Protein AF-A0A4R4ZL48-F1 (afdb_monomer_lite)

Sequence (109 aa):
MSGEVERLLAADPVEMAAKSFVAIVTWSQLGDSFTRQQIMKWLTQEFGKPRWNDQLALKAYNAVIFELELIYEQARIAARRSDGSVTILPRGVRLRDAPDPVTALRELL

Organism: NCBI:txid190195

Foldseek 3Di:
DDVLLVVLVPDDLLVLLLVLLLVQPVPDDLPDDDDLVSSLVVSCVVRNDDDPPPVVSVVSSVVSSVSSVVLLVQLQVLCQDPVRDRPCVSSRDCLNVPPDNSVVSVVSD

Radius of gyration: 14.78 Å; chains: 1; bounding box: 37×25×41 Å

Secondary structure (DSSP, 8-state):
--HHHHHHHHS-HHHHHHHHHHHHHTTS-BTB---HHHHHHHHHHHH-PPPTT-HHHHHHHHHHHHHHHHHHHHHHHHT--TTS------TTHHHHS-S-HHHHHHHH-

Structure (mmCIF, N/CA/C/O backbone):
data_AF-A0A4R4ZL48-F1
#
_entry.id   AF-A0A4R4ZL48-F1
#
loop_
_atom_site.group_PDB
_atom_site.id
_atom_site.type_symbol
_atom_site.label_atom_id
_atom_site.label_alt_id
_atom_site.label_comp_id
_atom_site.label_asym_id
_atom_site.label_entity_id
_atom_site.label_seq_id
_atom_site.pdbx_PDB_ins_code
_atom_site.Cartn_x
_atom_site.Cartn_y
_atom_site.Cartn_z
_atom_site.occupancy
_atom_site.B_iso_or_equiv
_atom_site.auth_seq_id
_atom_site.auth_comp_id
_atom_site.auth_asym_id
_atom_site.auth_atom_id
_atom_site.pdbx_PDB_model_num
ATOM 1 N N . MET A 1 1 ? 9.414 3.320 -21.331 1.00 60.09 1 MET A N 1
ATOM 2 C CA . MET A 1 1 ? 9.135 3.073 -19.901 1.00 60.09 1 MET A CA 1
ATOM 3 C C . MET A 1 1 ? 9.335 1.580 -19.680 1.00 60.09 1 MET A C 1
ATOM 5 O O . MET A 1 1 ? 9.088 0.838 -20.624 1.00 60.09 1 MET A O 1
ATOM 9 N N . SER A 1 2 ? 9.900 1.119 -18.561 1.00 74.31 2 SER A N 1
ATOM 10 C CA . SER A 1 2 ? 10.016 -0.334 -18.353 1.00 74.31 2 SER A CA 1
ATOM 11 C C . SER A 1 2 ? 8.624 -0.925 -18.095 1.00 74.31 2 SER A C 1
ATOM 13 O O . SER A 1 2 ? 7.795 -0.280 -17.453 1.00 74.31 2 SER A O 1
ATOM 15 N N . GLY A 1 3 ? 8.364 -2.154 -18.553 1.00 81.62 3 GLY A N 1
ATOM 16 C CA . GLY A 1 3 ? 7.067 -2.816 -18.335 1.00 81.62 3 GLY A CA 1
ATOM 17 C C . GLY A 1 3 ? 6.718 -3.024 -16.852 1.00 81.62 3 GLY A C 1
ATOM 18 O O . GLY A 1 3 ? 5.564 -3.223 -16.498 1.00 81.62 3 GLY A O 1
ATOM 19 N N . GLU A 1 4 ? 7.699 -2.942 -15.954 1.00 84.75 4 GLU A N 1
ATOM 20 C CA . GLU A 1 4 ? 7.495 -2.938 -14.499 1.00 84.75 4 GLU A CA 1
ATOM 21 C C . GLU A 1 4 ? 6.795 -1.663 -14.014 1.00 84.75 4 GLU A C 1
ATOM 23 O O . GLU A 1 4 ? 5.867 -1.738 -13.214 1.00 84.75 4 GLU A O 1
ATOM 28 N N . VAL A 1 5 ? 7.201 -0.499 -14.530 1.00 85.94 5 VAL A N 1
ATOM 29 C CA . VAL A 1 5 ? 6.613 0.798 -14.166 1.00 85.94 5 VAL A CA 1
ATOM 30 C C . VAL A 1 5 ? 5.212 0.942 -14.749 1.00 85.94 5 VAL A C 1
ATOM 32 O O . VAL A 1 5 ? 4.326 1.457 -14.080 1.00 85.94 5 VAL A O 1
ATOM 35 N N . GLU A 1 6 ? 4.988 0.455 -15.968 1.00 87.88 6 GLU A N 1
ATOM 36 C CA . GLU A 1 6 ? 3.651 0.466 -16.573 1.00 87.88 6 GLU A CA 1
ATOM 37 C C . GLU A 1 6 ? 2.670 -0.399 -15.774 1.00 87.88 6 GLU A C 1
ATOM 39 O O . GLU A 1 6 ? 1.561 0.045 -15.489 1.00 87.88 6 GLU A O 1
ATOM 44 N N . ARG A 1 7 ? 3.094 -1.590 -15.324 1.00 91.56 7 ARG A N 1
ATOM 45 C CA . ARG A 1 7 ? 2.278 -2.432 -14.432 1.00 91.56 7 ARG A CA 1
ATOM 46 C C . ARG A 1 7 ? 2.006 -1.770 -13.083 1.00 91.56 7 ARG A C 1
ATOM 48 O O . ARG A 1 7 ? 0.886 -1.863 -12.599 1.00 91.56 7 ARG A O 1
ATOM 55 N N . LEU A 1 8 ? 3.008 -1.109 -12.498 1.00 92.62 8 LEU A N 1
ATOM 56 C CA . LEU A 1 8 ? 2.855 -0.364 -11.247 1.00 92.62 8 LEU A CA 1
ATOM 57 C C . LEU A 1 8 ? 1.797 0.740 -11.380 1.00 92.62 8 LEU A C 1
ATOM 59 O O . LEU A 1 8 ? 0.919 0.853 -10.535 1.00 92.62 8 LEU A O 1
ATOM 63 N N . LEU A 1 9 ? 1.877 1.545 -12.441 1.00 90.44 9 LEU A N 1
ATOM 64 C CA . LEU A 1 9 ? 0.967 2.675 -12.657 1.00 90.44 9 LEU A CA 1
ATOM 65 C C . LEU A 1 9 ? -0.441 2.247 -13.098 1.00 90.44 9 LEU A C 1
ATOM 67 O O . LEU A 1 9 ? -1.373 3.033 -12.979 1.00 90.44 9 LEU A O 1
ATOM 71 N N . ALA A 1 10 ? -0.596 1.030 -13.622 1.00 93.00 10 ALA A N 1
ATOM 72 C CA . ALA A 1 10 ? -1.889 0.469 -14.007 1.00 93.00 10 ALA A CA 1
ATOM 73 C C . ALA A 1 10 ? -2.608 -0.267 -12.860 1.00 93.00 10 ALA A C 1
ATOM 75 O O . ALA A 1 10 ? -3.768 -0.645 -13.021 1.00 93.00 10 ALA A O 1
ATOM 76 N N . ALA A 1 11 ? -1.931 -0.520 -11.738 1.00 94.12 11 ALA A N 1
ATOM 77 C CA . ALA A 1 11 ? -2.512 -1.229 -10.605 1.00 94.12 11 ALA A CA 1
ATOM 78 C C . ALA A 1 11 ? -3.527 -0.354 -9.847 1.00 94.12 11 ALA A C 1
ATOM 80 O O . ALA A 1 11 ? -3.345 0.856 -9.730 1.00 94.12 11 ALA A O 1
ATOM 81 N N . ASP A 1 12 ? -4.583 -0.971 -9.304 1.00 93.50 12 ASP A N 1
ATOM 82 C CA . ASP A 1 12 ? -5.576 -0.269 -8.480 1.00 93.50 12 ASP A CA 1
ATOM 83 C C . ASP A 1 12 ? -4.911 0.211 -7.170 1.00 93.50 12 ASP A C 1
ATOM 85 O O . ASP A 1 12 ? -4.433 -0.619 -6.385 1.00 93.50 12 ASP A O 1
ATOM 89 N N . PRO A 1 13 ? -4.873 1.530 -6.903 1.00 88.44 13 PRO A N 1
ATOM 90 C CA . PRO A 1 13 ? -4.208 2.080 -5.726 1.00 88.44 13 PRO A CA 1
ATOM 91 C C . PRO A 1 13 ? -4.863 1.655 -4.407 1.00 88.44 13 PRO A C 1
ATOM 93 O O . PRO A 1 13 ? -4.158 1.476 -3.413 1.00 88.44 13 PRO A O 1
ATOM 96 N N . VAL A 1 14 ? -6.177 1.415 -4.379 1.00 87.06 14 VAL A N 1
ATOM 97 C CA . VAL A 1 14 ? -6.883 0.945 -3.176 1.00 87.06 14 VAL A CA 1
ATOM 98 C C . VAL A 1 14 ? -6.584 -0.528 -2.919 1.00 87.06 14 VAL A C 1
ATOM 100 O O . VAL A 1 14 ? -6.343 -0.925 -1.778 1.00 87.06 14 VAL A O 1
ATOM 103 N N . GLU A 1 15 ? -6.531 -1.345 -3.972 1.00 91.06 15 GLU A N 1
ATOM 104 C CA . GLU A 1 15 ? -6.118 -2.746 -3.851 1.00 91.06 15 GLU A CA 1
ATOM 105 C C . GLU A 1 15 ? -4.659 -2.856 -3.380 1.00 91.06 15 GLU A C 1
ATOM 107 O O . GLU A 1 15 ? -4.352 -3.631 -2.468 1.00 91.06 15 GLU A O 1
ATOM 112 N N . MET A 1 16 ? -3.765 -2.038 -3.948 1.00 92.56 16 MET A N 1
ATOM 113 C CA . MET A 1 16 ? -2.372 -1.942 -3.507 1.00 92.56 16 MET A CA 1
ATOM 114 C C . MET A 1 16 ? -2.267 -1.497 -2.047 1.00 92.56 16 MET A C 1
ATOM 116 O O . MET A 1 16 ? -1.492 -2.084 -1.287 1.00 92.56 16 MET A O 1
ATOM 120 N N . ALA A 1 17 ? -3.052 -0.504 -1.627 1.00 87.69 17 ALA A N 1
ATOM 121 C CA . ALA A 1 17 ? -3.081 -0.042 -0.244 1.00 87.69 17 ALA A CA 1
ATOM 122 C C . ALA A 1 17 ? -3.537 -1.154 0.704 1.00 87.69 17 ALA A C 1
ATOM 124 O O . ALA A 1 17 ? -2.843 -1.465 1.665 1.00 87.69 17 ALA A O 1
ATOM 125 N N . ALA A 1 18 ? -4.643 -1.835 0.410 1.00 85.31 18 ALA A N 1
ATOM 126 C CA . ALA A 1 18 ? -5.132 -2.919 1.256 1.00 85.31 18 ALA A CA 1
ATOM 127 C C . ALA A 1 18 ? -4.112 -4.070 1.378 1.00 85.31 18 ALA A C 1
ATOM 129 O O . ALA A 1 18 ? -3.794 -4.510 2.486 1.00 85.31 18 ALA A O 1
ATOM 130 N N . LYS A 1 19 ? -3.539 -4.525 0.255 1.00 88.81 19 LYS A N 1
ATOM 131 C CA . LYS A 1 19 ? -2.545 -5.613 0.236 1.00 88.81 19 LYS A CA 1
ATOM 132 C C . LYS A 1 19 ? -1.262 -5.240 0.972 1.00 88.81 19 LYS A C 1
ATOM 134 O O . LYS A 1 19 ? -0.783 -6.011 1.805 1.00 88.81 19 LYS A O 1
ATOM 139 N N . SER A 1 20 ? -0.705 -4.067 0.676 1.00 87.44 20 SER A N 1
ATOM 140 C CA . SER A 1 20 ? 0.541 -3.621 1.303 1.00 87.44 20 SER A CA 1
ATOM 141 C C . SER A 1 20 ? 0.354 -3.328 2.789 1.00 87.44 20 SER A C 1
ATOM 143 O O . SER A 1 20 ? 1.228 -3.663 3.586 1.00 87.44 20 SER A O 1
ATOM 145 N N . PHE A 1 21 ? -0.811 -2.832 3.197 1.00 80.75 21 PHE A N 1
ATOM 146 C CA . PHE A 1 21 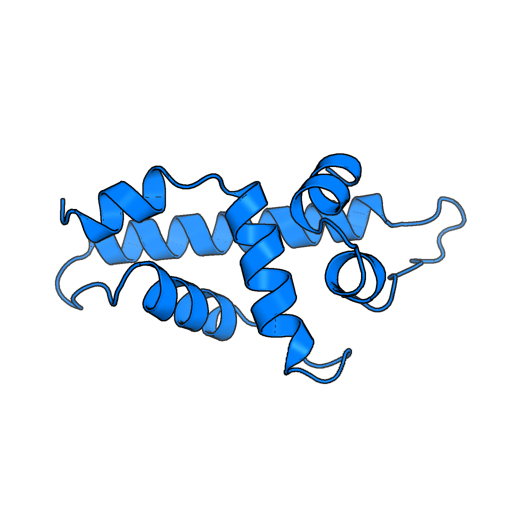? -1.162 -2.675 4.600 1.00 80.75 21 PHE A CA 1
ATOM 147 C C . PHE A 1 21 ? -1.165 -4.003 5.357 1.00 80.75 21 PHE A C 1
ATOM 149 O O . PHE A 1 21 ? -0.481 -4.128 6.372 1.00 80.75 21 PHE A O 1
ATOM 156 N N . VAL A 1 22 ? -1.879 -5.016 4.852 1.00 80.25 22 VAL A N 1
ATOM 157 C CA . VAL A 1 22 ? -1.903 -6.352 5.470 1.00 80.25 22 VAL A CA 1
ATOM 158 C C . VAL A 1 22 ? -0.488 -6.923 5.543 1.00 80.25 22 VAL A C 1
ATOM 160 O O . VAL A 1 22 ? -0.066 -7.385 6.604 1.00 80.25 22 VAL A O 1
ATOM 163 N N . ALA A 1 23 ? 0.281 -6.838 4.456 1.00 82.50 23 ALA A N 1
ATOM 164 C CA . ALA A 1 23 ? 1.644 -7.353 4.403 1.00 82.50 23 ALA A CA 1
ATOM 165 C C . ALA A 1 23 ? 2.591 -6.656 5.395 1.00 82.50 23 ALA A C 1
ATOM 167 O O . ALA A 1 23 ? 3.406 -7.323 6.024 1.00 82.50 23 ALA A O 1
ATOM 168 N N . ILE A 1 24 ? 2.499 -5.335 5.562 1.00 77.50 24 ILE A N 1
ATOM 169 C CA . ILE A 1 24 ? 3.396 -4.572 6.444 1.00 77.50 24 ILE A CA 1
ATOM 170 C C . ILE A 1 24 ? 2.980 -4.733 7.913 1.00 77.50 24 ILE A C 1
ATOM 172 O O . ILE A 1 24 ? 3.830 -4.988 8.766 1.00 77.50 24 ILE A O 1
ATOM 176 N N . VAL A 1 25 ? 1.679 -4.650 8.206 1.00 69.75 25 VAL A N 1
ATOM 177 C CA . VAL A 1 25 ? 1.149 -4.658 9.580 1.00 69.75 25 VAL A CA 1
ATOM 178 C C . VAL A 1 25 ? 1.131 -6.059 10.200 1.00 69.75 25 VAL A C 1
ATOM 180 O O . VAL A 1 25 ? 1.211 -6.181 11.419 1.00 69.75 25 VAL A O 1
ATOM 183 N N . THR A 1 26 ? 1.086 -7.129 9.397 1.00 65.81 26 THR A N 1
ATOM 184 C CA . THR A 1 26 ? 1.146 -8.512 9.916 1.00 65.81 26 THR A CA 1
ATOM 185 C C . THR A 1 26 ? 2.474 -8.817 10.621 1.00 65.81 26 THR A C 1
ATOM 187 O O . THR A 1 26 ? 2.495 -9.605 11.563 1.00 65.81 26 THR A O 1
ATOM 190 N N . TRP A 1 27 ? 3.573 -8.170 10.214 1.00 53.72 27 TRP A N 1
ATOM 191 C CA . TRP A 1 27 ? 4.915 -8.428 10.756 1.00 53.72 27 TRP A CA 1
ATOM 192 C C . TRP A 1 27 ? 5.435 -7.344 11.709 1.00 53.72 27 TRP A C 1
ATOM 194 O O . TRP A 1 27 ? 6.432 -7.571 12.394 1.00 53.72 27 TRP A O 1
ATOM 204 N N . SER A 1 28 ? 4.786 -6.179 11.779 1.00 52.00 28 SER A N 1
ATOM 205 C CA . SER A 1 28 ? 5.100 -5.136 12.760 1.00 52.00 28 SER A CA 1
ATOM 206 C C . SER A 1 28 ? 4.242 -5.307 14.010 1.00 52.00 28 SER A C 1
ATOM 208 O O . SER A 1 28 ? 3.033 -5.518 13.900 1.00 52.00 28 SER A O 1
ATOM 210 N N . GLN A 1 29 ? 4.820 -5.135 15.203 1.00 48.72 29 GLN A N 1
ATOM 211 C CA . GLN A 1 29 ? 3.988 -4.890 16.380 1.00 48.72 29 GLN A CA 1
ATOM 212 C C . GLN A 1 29 ? 3.102 -3.675 16.081 1.00 48.72 29 GLN A C 1
ATOM 214 O O . GLN A 1 29 ? 3.598 -2.636 15.646 1.00 48.72 29 GLN A O 1
ATOM 219 N N . LEU A 1 30 ? 1.788 -3.836 16.258 1.00 47.59 30 LEU A N 1
ATOM 220 C CA . LEU A 1 30 ? 0.787 -2.774 16.142 1.00 47.59 30 LEU A CA 1
ATOM 221 C C . LEU A 1 30 ? 1.181 -1.611 17.068 1.00 47.59 30 LEU A C 1
ATOM 223 O O . LEU A 1 30 ? 0.834 -1.609 18.245 1.00 47.59 30 LEU A O 1
ATOM 227 N N . GLY A 1 31 ? 1.948 -0.651 16.552 1.00 43.78 31 GLY A N 1
ATOM 228 C CA . GLY A 1 31 ? 2.574 0.399 17.356 1.00 43.78 31 GLY A CA 1
ATOM 229 C C . GLY A 1 31 ? 3.835 0.988 16.726 1.00 43.78 31 GLY A C 1
ATOM 230 O O . GLY A 1 31 ? 4.045 2.194 16.849 1.00 43.78 31 GLY A O 1
ATOM 231 N N . ASP A 1 32 ? 4.611 0.186 15.989 1.00 49.84 32 ASP A N 1
ATOM 232 C CA . ASP A 1 32 ? 5.775 0.687 15.256 1.00 49.84 32 ASP A CA 1
ATOM 233 C C . ASP A 1 32 ? 5.350 1.392 13.967 1.00 49.84 32 ASP A C 1
ATOM 235 O O . ASP A 1 32 ? 4.396 1.007 13.286 1.00 49.84 32 ASP A O 1
ATOM 239 N N . SER A 1 33 ? 6.026 2.500 13.677 1.00 54.56 33 SER A N 1
ATOM 240 C CA . SER A 1 33 ? 5.672 3.412 12.600 1.00 54.56 33 SER A CA 1
ATOM 241 C C . SER A 1 33 ? 5.640 2.697 11.251 1.00 54.56 33 SER A C 1
ATOM 243 O O . SER A 1 33 ? 6.600 2.065 10.821 1.00 54.56 33 SER A O 1
ATOM 245 N N . PHE A 1 34 ? 4.520 2.849 10.552 1.00 66.31 34 PHE A N 1
ATOM 246 C CA . PHE A 1 34 ? 4.433 2.568 9.130 1.00 66.31 34 PHE A CA 1
ATOM 247 C C . PHE A 1 34 ? 5.388 3.522 8.404 1.00 66.31 34 PHE A C 1
ATOM 249 O O . PHE A 1 34 ? 5.227 4.741 8.485 1.00 66.31 34 PHE A O 1
ATOM 256 N N . THR A 1 35 ? 6.431 2.990 7.768 1.00 71.75 35 THR A N 1
ATOM 257 C CA . THR A 1 35 ? 7.478 3.806 7.144 1.00 71.75 35 THR A CA 1
ATOM 258 C C . THR A 1 35 ? 7.423 3.726 5.627 1.00 71.75 35 THR A C 1
ATOM 260 O O . THR A 1 35 ? 7.240 2.660 5.038 1.00 71.75 35 THR A O 1
ATOM 263 N N . ARG A 1 36 ? 7.732 4.851 4.977 1.00 83.38 36 ARG A N 1
ATOM 264 C CA . ARG A 1 36 ? 7.986 4.948 3.533 1.00 83.38 36 ARG A CA 1
ATOM 265 C C . ARG A 1 36 ? 8.893 3.829 2.999 1.00 83.38 36 ARG A C 1
ATOM 267 O O . ARG A 1 36 ? 8.715 3.343 1.885 1.00 83.38 36 ARG A O 1
ATOM 274 N N . GLN A 1 37 ? 9.875 3.408 3.800 1.00 85.44 37 GLN A N 1
ATOM 275 C CA . GLN A 1 37 ? 10.807 2.333 3.452 1.00 85.44 37 GLN A CA 1
ATOM 276 C C . GLN A 1 37 ? 10.129 0.961 3.364 1.00 85.44 37 GLN A C 1
ATOM 278 O O . GLN A 1 37 ? 10.478 0.178 2.483 1.00 85.44 37 GLN A O 1
ATOM 283 N N . GLN A 1 38 ? 9.157 0.668 4.232 1.00 86.06 38 GLN A N 1
ATOM 284 C CA . GLN A 1 38 ? 8.386 -0.577 4.171 1.00 86.06 38 GLN A CA 1
ATOM 285 C C . GLN A 1 38 ? 7.501 -0.623 2.922 1.00 86.06 38 GLN A C 1
ATOM 287 O O . GLN A 1 38 ? 7.483 -1.649 2.246 1.00 86.06 38 GLN A O 1
ATOM 292 N N . ILE A 1 39 ? 6.856 0.494 2.560 1.00 87.69 39 ILE A N 1
ATOM 293 C CA . ILE A 1 39 ? 6.074 0.610 1.315 1.00 87.69 39 ILE A CA 1
ATOM 294 C C . ILE A 1 39 ? 6.980 0.409 0.103 1.00 87.69 39 ILE A C 1
ATOM 296 O O . ILE A 1 39 ? 6.684 -0.409 -0.761 1.00 87.69 39 ILE A O 1
ATOM 300 N N . MET A 1 40 ? 8.121 1.104 0.062 1.00 90.75 40 MET A N 1
ATOM 301 C CA . MET A 1 40 ? 9.102 0.940 -1.010 1.00 90.75 40 MET A CA 1
ATOM 302 C C . MET A 1 40 ? 9.555 -0.519 -1.119 1.00 90.75 40 MET A C 1
ATOM 304 O O . MET A 1 40 ? 9.567 -1.076 -2.211 1.00 90.75 40 MET A O 1
ATOM 308 N N . LYS A 1 41 ? 9.889 -1.164 0.005 1.00 90.94 41 LYS A N 1
ATOM 309 C CA . LYS A 1 41 ? 10.282 -2.576 0.019 1.00 90.94 41 LYS A CA 1
ATOM 310 C C . LYS A 1 41 ? 9.177 -3.463 -0.556 1.00 90.94 41 LYS A C 1
ATOM 312 O O . LYS A 1 41 ? 9.475 -4.283 -1.420 1.00 90.94 41 LYS A O 1
ATOM 317 N N . TRP A 1 42 ? 7.932 -3.273 -0.129 1.00 92.00 42 TRP A N 1
ATOM 318 C CA . TRP A 1 42 ? 6.795 -4.034 -0.643 1.00 92.00 42 TRP A CA 1
ATOM 319 C C . TRP A 1 42 ? 6.597 -3.823 -2.152 1.00 92.00 42 TRP A C 1
ATOM 321 O O . TRP A 1 42 ? 6.563 -4.794 -2.902 1.00 92.00 42 TRP A O 1
ATOM 331 N N . LEU A 1 43 ? 6.598 -2.571 -2.626 1.00 92.88 43 LEU A N 1
ATOM 332 C CA . LEU A 1 43 ? 6.480 -2.258 -4.055 1.00 92.88 43 LEU A CA 1
ATOM 333 C C . LEU A 1 43 ? 7.596 -2.910 -4.874 1.00 92.88 43 LEU A C 1
ATOM 335 O O . LEU A 1 4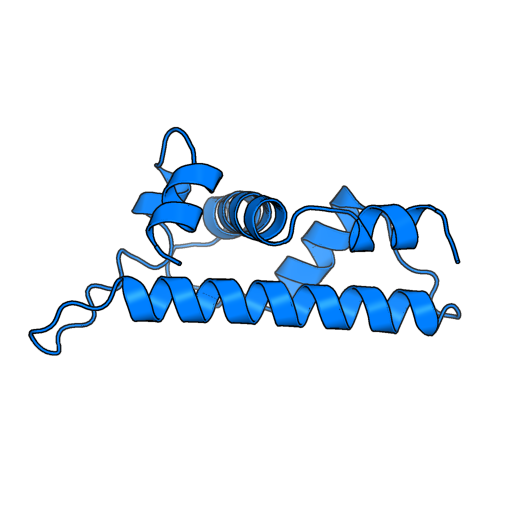3 ? 7.340 -3.438 -5.950 1.00 92.88 43 LEU A O 1
ATOM 339 N N . THR A 1 44 ? 8.829 -2.921 -4.358 1.00 92.44 44 THR A N 1
ATOM 340 C CA . THR A 1 44 ? 9.944 -3.567 -5.064 1.00 92.44 44 THR A CA 1
ATOM 341 C C . THR A 1 44 ? 9.827 -5.089 -5.124 1.00 92.44 44 THR A C 1
ATOM 343 O O . THR A 1 44 ? 10.350 -5.693 -6.058 1.00 92.44 44 THR A O 1
ATOM 346 N N . GLN A 1 45 ? 9.160 -5.712 -4.148 1.00 92.38 45 GLN A N 1
ATOM 347 C CA . GLN A 1 45 ? 8.877 -7.149 -4.154 1.00 92.38 45 GLN A CA 1
ATOM 348 C C . GLN A 1 45 ? 7.767 -7.495 -5.15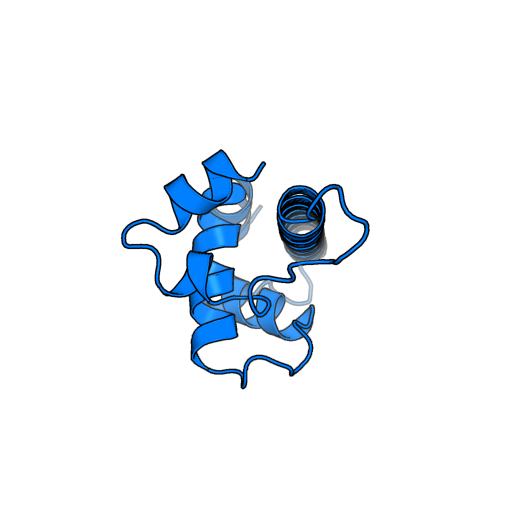2 1.00 92.38 45 GLN A C 1
ATOM 350 O O . GLN A 1 45 ? 7.885 -8.493 -5.854 1.00 92.38 45 GLN A O 1
ATOM 355 N N . GLU A 1 46 ? 6.736 -6.656 -5.240 1.00 93.06 46 GLU A N 1
ATOM 356 C CA . GLU A 1 46 ? 5.564 -6.891 -6.089 1.00 93.06 46 GLU A CA 1
ATOM 357 C C . GLU A 1 46 ? 5.822 -6.540 -7.568 1.00 93.06 46 GLU A C 1
ATOM 359 O O . GLU A 1 46 ? 5.471 -7.292 -8.479 1.00 93.06 46 GLU A O 1
ATOM 364 N N . PHE A 1 47 ? 6.485 -5.409 -7.829 1.00 91.75 47 PHE A N 1
ATOM 365 C CA . PHE A 1 47 ? 6.623 -4.840 -9.175 1.00 91.75 47 PHE A CA 1
ATOM 366 C C . PHE A 1 47 ? 8.054 -4.871 -9.726 1.00 91.75 47 PHE 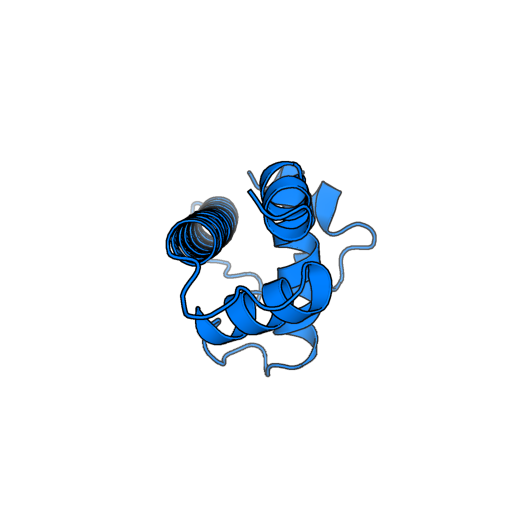A C 1
ATOM 368 O O . PHE A 1 47 ? 8.245 -4.624 -10.918 1.00 91.75 47 PHE A O 1
ATOM 375 N N . GLY A 1 48 ? 9.044 -5.227 -8.903 1.00 90.88 48 GLY A N 1
ATOM 376 C CA . GLY A 1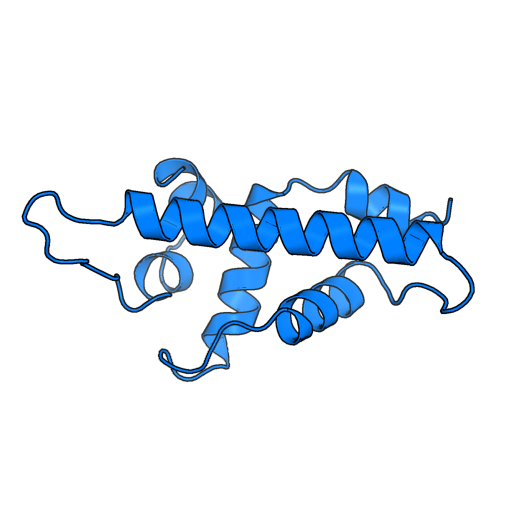 48 ? 10.463 -5.245 -9.266 1.00 90.88 48 GLY A CA 1
ATOM 377 C C . GLY A 1 48 ? 11.226 -4.014 -8.771 1.00 90.88 48 GLY A C 1
ATOM 378 O O . GLY A 1 48 ? 10.660 -3.036 -8.300 1.00 90.88 48 GLY A O 1
ATOM 379 N N . LYS A 1 49 ? 12.560 -4.042 -8.826 1.00 87.38 49 LYS A N 1
ATOM 380 C CA . LYS A 1 49 ? 13.376 -2.917 -8.344 1.00 87.38 49 LYS A CA 1
ATOM 381 C C . LYS A 1 49 ? 13.637 -1.920 -9.480 1.00 87.38 49 LYS A C 1
ATOM 383 O O . LYS A 1 49 ? 14.265 -2.313 -10.465 1.00 87.38 49 LYS A O 1
ATOM 388 N N . PRO A 1 50 ? 13.289 -0.625 -9.334 1.00 83.94 50 PRO A N 1
ATOM 389 C CA . PRO A 1 50 ? 13.643 0.368 -10.338 1.00 83.94 50 PRO A CA 1
ATOM 390 C C . PRO A 1 50 ? 15.168 0.471 -10.455 1.00 83.94 50 PRO A C 1
ATOM 392 O O . PRO A 1 50 ? 15.898 0.466 -9.455 1.00 83.94 50 PRO A O 1
ATOM 395 N N . ARG A 1 51 ? 15.670 0.566 -11.688 1.00 82.31 51 ARG A N 1
ATOM 396 C CA . ARG A 1 51 ? 17.099 0.796 -11.924 1.00 82.31 51 ARG A CA 1
ATOM 397 C C . ARG A 1 51 ? 17.471 2.184 -11.411 1.00 82.31 51 ARG A C 1
ATOM 399 O O . ARG A 1 51 ? 16.745 3.147 -11.626 1.00 82.31 51 ARG A O 1
ATOM 406 N N . TRP A 1 52 ? 18.624 2.298 -10.758 1.00 76.38 52 TRP A N 1
ATOM 407 C CA . TRP A 1 52 ? 19.062 3.544 -10.115 1.00 76.38 52 TRP A CA 1
ATOM 408 C C . TRP A 1 52 ? 19.246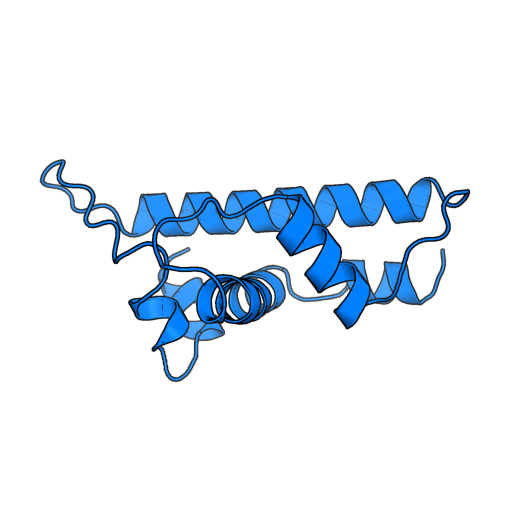 4.716 -11.096 1.00 76.38 52 TRP A C 1
ATOM 410 O O . TRP A 1 52 ? 19.135 5.871 -10.697 1.00 76.38 52 TRP A O 1
ATOM 420 N N . ASN A 1 53 ? 19.510 4.425 -12.371 1.00 84.94 53 ASN A N 1
ATOM 421 C CA . ASN A 1 53 ? 19.646 5.416 -13.437 1.00 84.94 53 ASN A CA 1
ATOM 422 C C . ASN A 1 53 ? 18.321 5.734 -14.155 1.00 84.94 53 ASN A C 1
ATOM 424 O O . ASN A 1 53 ? 18.284 6.649 -14.976 1.00 84.94 53 ASN A O 1
ATOM 428 N N . ASP A 1 54 ? 17.237 5.017 -13.851 1.00 88.38 54 ASP A N 1
ATOM 429 C CA . ASP A 1 54 ? 15.913 5.282 -14.406 1.00 88.38 54 ASP A CA 1
ATOM 430 C C . ASP A 1 54 ? 15.154 6.258 -13.497 1.00 88.38 54 ASP A C 1
ATOM 432 O O . ASP A 1 54 ? 14.405 5.886 -12.590 1.00 88.38 54 ASP A O 1
ATOM 436 N N . GLN A 1 55 ? 15.377 7.552 -13.735 1.00 89.06 55 GLN A N 1
ATOM 437 C CA . GLN A 1 55 ? 14.736 8.613 -12.959 1.00 89.06 55 GLN A CA 1
ATOM 438 C C . GLN A 1 55 ? 13.210 8.614 -13.092 1.00 89.06 55 GLN A C 1
ATOM 440 O O . GLN A 1 55 ? 12.525 9.044 -12.163 1.00 89.06 55 GLN A O 1
ATOM 445 N N . LEU A 1 56 ? 12.669 8.161 -14.227 1.00 87.75 56 LEU A N 1
ATOM 446 C CA . LEU A 1 56 ? 11.225 8.104 -14.427 1.00 87.75 56 LEU A CA 1
ATOM 447 C C . LEU A 1 56 ? 10.619 7.007 -13.552 1.00 87.75 56 LEU A C 1
ATOM 449 O O . LEU A 1 56 ? 9.642 7.265 -12.851 1.00 87.75 56 LEU A O 1
ATOM 453 N N . ALA A 1 57 ? 11.246 5.828 -13.523 1.00 88.69 57 ALA A N 1
ATOM 454 C CA . ALA A 1 57 ? 10.846 4.747 -12.632 1.00 88.69 57 ALA A CA 1
ATOM 455 C C . ALA A 1 57 ? 10.892 5.190 -11.163 1.00 88.69 57 ALA A C 1
ATOM 457 O O . ALA A 1 57 ? 9.922 5.012 -10.431 1.00 88.69 57 ALA A O 1
ATOM 458 N N . LEU A 1 58 ? 11.969 5.854 -10.734 1.00 89.94 58 LEU A N 1
ATOM 459 C CA . LEU A 1 58 ? 12.074 6.367 -9.363 1.00 89.94 58 LEU A CA 1
ATOM 460 C C . LEU A 1 58 ? 10.970 7.383 -9.022 1.00 89.94 58 LEU A C 1
ATOM 462 O O . LEU A 1 58 ? 10.442 7.364 -7.909 1.00 89.94 58 LEU A O 1
ATOM 466 N N . LYS A 1 59 ? 10.598 8.262 -9.960 1.00 91.75 59 LYS A N 1
ATOM 467 C CA . LYS A 1 59 ? 9.482 9.204 -9.774 1.00 91.75 59 LYS A CA 1
ATOM 468 C C . LYS A 1 59 ? 8.139 8.483 -9.668 1.00 91.75 59 LYS A C 1
ATOM 470 O O . LYS A 1 59 ? 7.365 8.827 -8.781 1.00 91.75 59 LYS A O 1
ATOM 475 N N . ALA A 1 60 ? 7.895 7.474 -10.504 1.00 91.75 60 ALA A N 1
ATOM 476 C CA . ALA A 1 60 ? 6.674 6.670 -10.457 1.00 91.75 60 ALA A CA 1
ATOM 477 C C . ALA A 1 60 ? 6.521 5.950 -9.109 1.00 91.75 60 ALA A C 1
ATOM 479 O O . ALA A 1 60 ? 5.494 6.095 -8.454 1.00 91.75 60 ALA A O 1
ATOM 480 N N . TYR A 1 61 ? 7.575 5.276 -8.631 1.00 92.94 61 TYR A N 1
ATOM 481 C CA . TYR A 1 61 ? 7.569 4.640 -7.308 1.00 92.94 61 TYR A CA 1
ATOM 482 C C . TYR A 1 61 ? 7.286 5.650 -6.195 1.00 92.94 61 TYR A C 1
ATOM 484 O O . TYR A 1 61 ? 6.464 5.395 -5.323 1.00 92.94 61 TYR A O 1
ATOM 492 N N . ASN A 1 62 ? 7.934 6.817 -6.226 1.00 91.62 62 ASN A N 1
ATOM 493 C CA . ASN A 1 62 ? 7.691 7.851 -5.224 1.00 91.62 62 ASN A CA 1
ATOM 494 C C . ASN A 1 62 ? 6.252 8.378 -5.245 1.00 91.62 62 ASN A C 1
ATOM 496 O O . ASN A 1 62 ? 5.716 8.636 -4.171 1.00 91.62 62 ASN A O 1
ATOM 500 N N . ALA A 1 63 ? 5.651 8.542 -6.426 1.00 93.38 63 ALA A N 1
ATOM 501 C CA . ALA A 1 63 ? 4.267 8.985 -6.565 1.00 93.38 63 ALA A CA 1
ATOM 502 C C . ALA A 1 63 ? 3.288 7.961 -5.973 1.00 93.38 63 ALA A C 1
ATOM 504 O O . ALA A 1 63 ? 2.476 8.336 -5.132 1.00 93.38 63 ALA A O 1
ATOM 505 N N . VAL A 1 64 ? 3.438 6.674 -6.313 1.00 93.88 64 VAL A N 1
ATOM 506 C CA . VAL A 1 64 ? 2.602 5.600 -5.746 1.00 93.88 64 VAL A CA 1
ATOM 507 C C . VAL A 1 64 ? 2.772 5.516 -4.233 1.00 93.88 64 VAL A C 1
ATOM 509 O O . VAL A 1 64 ? 1.795 5.411 -3.507 1.00 93.88 64 VAL A O 1
ATOM 512 N N . ILE A 1 65 ? 4.001 5.627 -3.721 1.00 91.25 65 ILE A N 1
ATOM 513 C CA . ILE A 1 65 ? 4.244 5.651 -2.272 1.00 91.25 65 ILE A CA 1
ATOM 514 C C . ILE A 1 65 ? 3.443 6.770 -1.593 1.00 91.25 65 ILE A C 1
ATOM 516 O O . ILE A 1 65 ? 2.807 6.512 -0.575 1.00 91.25 65 ILE A O 1
ATOM 520 N N . PHE A 1 66 ? 3.453 7.985 -2.151 1.00 88.94 66 PHE A N 1
ATOM 521 C CA . PHE A 1 66 ? 2.672 9.097 -1.604 1.00 88.94 66 PHE A CA 1
ATOM 522 C C . PHE A 1 66 ? 1.164 8.845 -1.677 1.00 88.94 66 PHE A C 1
ATOM 524 O O . PHE A 1 66 ? 0.451 9.171 -0.734 1.00 88.94 66 PHE A O 1
ATOM 531 N N . GLU A 1 67 ? 0.673 8.262 -2.768 1.00 90.94 67 GLU A N 1
ATOM 532 C CA . GLU A 1 67 ? -0.740 7.908 -2.916 1.00 90.94 67 GLU A CA 1
ATOM 533 C C . GLU A 1 67 ? -1.185 6.888 -1.859 1.00 90.94 67 GLU A C 1
ATOM 535 O O . GLU A 1 67 ? -2.198 7.092 -1.192 1.00 90.94 67 GLU A O 1
ATOM 540 N N . LEU A 1 68 ? -0.382 5.848 -1.619 1.00 88.50 68 LEU A N 1
ATOM 541 C CA . LEU A 1 68 ? -0.651 4.869 -0.565 1.00 88.50 68 LEU A CA 1
ATOM 542 C C . LEU A 1 68 ? -0.630 5.517 0.828 1.00 88.50 68 LEU A C 1
ATOM 544 O O . LEU A 1 68 ? -1.532 5.274 1.627 1.00 88.50 68 LEU A O 1
ATOM 548 N N . GLU A 1 69 ? 0.355 6.380 1.114 1.00 85.19 69 GLU A N 1
ATOM 549 C CA . GLU A 1 69 ? 0.418 7.150 2.368 1.00 85.19 69 GLU A CA 1
ATOM 550 C C . GLU A 1 69 ? -0.853 7.996 2.584 1.00 85.19 69 GLU A C 1
ATOM 552 O O . GLU A 1 69 ? -1.396 8.017 3.691 1.00 85.19 69 GLU A O 1
ATOM 557 N N . LEU A 1 70 ? -1.366 8.644 1.533 1.00 83.69 70 LEU A N 1
ATOM 558 C CA . LEU A 1 70 ? -2.602 9.431 1.590 1.00 83.69 70 LEU A CA 1
ATOM 559 C C . LEU A 1 70 ? -3.833 8.564 1.865 1.00 83.69 70 LEU A C 1
ATOM 561 O O . LEU A 1 70 ? -4.636 8.926 2.725 1.00 83.69 70 LEU A O 1
ATOM 565 N N . ILE A 1 71 ? -3.964 7.417 1.193 1.00 84.69 71 ILE A N 1
ATOM 566 C CA . ILE A 1 71 ? -5.070 6.472 1.416 1.00 84.69 71 ILE A CA 1
ATOM 567 C C . ILE A 1 71 ? -5.093 6.000 2.877 1.00 84.69 71 ILE A C 1
ATOM 569 O O . ILE A 1 71 ? -6.156 5.935 3.499 1.00 84.69 71 ILE A O 1
ATOM 573 N N . TYR A 1 72 ? -3.929 5.729 3.471 1.00 80.00 72 TYR A N 1
ATOM 574 C CA . TYR A 1 72 ? -3.856 5.338 4.880 1.00 80.00 72 TYR A CA 1
ATOM 575 C C . TYR A 1 72 ? -4.277 6.446 5.838 1.00 80.00 72 TYR A C 1
ATOM 577 O O . TYR A 1 72 ? -4.988 6.177 6.809 1.00 80.00 72 TYR A O 1
ATOM 585 N N . GLU A 1 73 ? -3.867 7.689 5.585 1.00 77.00 73 GLU A N 1
ATOM 586 C CA . GLU A 1 73 ? -4.295 8.816 6.414 1.00 77.00 73 GLU A CA 1
ATOM 587 C C . GLU A 1 73 ? -5.793 9.113 6.244 1.00 77.00 73 GLU A C 1
ATOM 589 O O . GLU A 1 73 ? -6.469 9.391 7.236 1.00 77.00 73 GLU A O 1
ATOM 594 N N . GLN A 1 74 ? -6.352 8.969 5.039 1.00 78.00 74 GLN A N 1
ATOM 595 C CA . GLN A 1 74 ? -7.797 9.075 4.807 1.00 78.00 74 GLN A CA 1
ATOM 596 C C . GLN A 1 74 ? -8.574 8.017 5.592 1.00 78.00 74 GLN A C 1
ATOM 598 O O . GLN A 1 74 ? -9.450 8.371 6.382 1.00 78.00 74 GLN A O 1
ATOM 603 N N . ALA A 1 75 ? -8.194 6.742 5.471 1.00 72.88 75 ALA A N 1
ATOM 604 C CA . ALA A 1 75 ? -8.822 5.654 6.219 1.00 72.88 75 ALA A CA 1
ATOM 605 C C . ALA A 1 75 ? -8.722 5.873 7.740 1.00 72.88 75 ALA A C 1
ATOM 607 O O . ALA A 1 75 ? -9.664 5.607 8.492 1.00 72.88 75 ALA A O 1
ATOM 608 N N . ARG A 1 76 ? -7.595 6.421 8.214 1.00 72.94 76 ARG A N 1
ATOM 609 C CA . ARG A 1 76 ? -7.403 6.791 9.621 1.00 72.94 76 ARG A CA 1
ATOM 610 C C . ARG A 1 76 ? -8.344 7.913 10.067 1.00 72.94 76 ARG A C 1
ATOM 612 O O . ARG A 1 76 ? -8.857 7.847 11.184 1.00 72.94 76 ARG A O 1
ATOM 619 N N . ILE A 1 77 ? -8.539 8.946 9.247 1.00 70.38 77 ILE A N 1
ATOM 620 C CA . ILE A 1 77 ? -9.455 10.057 9.541 1.00 70.38 77 ILE A CA 1
ATOM 621 C C . ILE A 1 77 ? -10.906 9.567 9.537 1.00 70.38 77 ILE A C 1
ATOM 623 O O . ILE A 1 77 ? -11.641 9.882 10.470 1.00 70.38 77 ILE A O 1
ATOM 627 N N . ALA A 1 78 ? -11.306 8.775 8.543 1.00 68.38 78 ALA A N 1
ATOM 628 C CA . ALA A 1 78 ? -12.665 8.253 8.414 1.00 68.38 78 ALA A CA 1
ATOM 629 C C . ALA A 1 78 ? -13.061 7.321 9.570 1.00 68.38 78 ALA A C 1
ATOM 631 O O . ALA A 1 78 ? -14.197 7.335 10.037 1.00 68.38 78 ALA A O 1
ATOM 632 N N . ALA A 1 79 ? -12.102 6.570 10.117 1.00 63.28 79 ALA A N 1
ATOM 633 C CA . ALA A 1 79 ? -12.303 5.746 11.308 1.00 63.28 79 ALA A CA 1
ATOM 634 C C . ALA A 1 79 ? -12.460 6.547 12.628 1.00 63.28 79 ALA A C 1
ATOM 636 O O . ALA A 1 79 ? -12.663 5.948 13.689 1.00 63.28 79 ALA A O 1
ATOM 637 N N . ARG A 1 80 ? -12.369 7.888 12.612 1.00 62.97 80 ARG A N 1
ATOM 638 C CA . ARG A 1 80 ? -12.489 8.737 13.810 1.00 62.97 80 ARG A CA 1
ATOM 639 C C . ARG A 1 80 ? -13.940 8.798 14.304 1.00 62.97 80 ARG A C 1
ATOM 641 O O . ARG A 1 80 ? -14.842 9.172 13.562 1.00 62.97 80 ARG A O 1
ATOM 648 N N . ARG A 1 81 ? -14.170 8.505 15.591 1.00 55.31 81 ARG A N 1
ATOM 649 C CA . ARG A 1 81 ? -15.481 8.722 16.223 1.00 55.31 81 ARG A CA 1
ATOM 650 C C . ARG A 1 81 ? -15.730 10.215 16.465 1.00 55.31 81 ARG A C 1
ATOM 652 O O . ARG A 1 81 ? -14.811 10.987 16.741 1.00 55.31 81 ARG A O 1
ATOM 659 N N . SER A 1 82 ? -16.996 10.612 16.359 1.00 53.31 82 SER A N 1
ATOM 660 C CA . SER A 1 82 ? -17.492 11.991 16.478 1.00 53.31 82 SER A CA 1
ATOM 661 C C . SER A 1 82 ? -17.432 12.572 17.899 1.00 53.31 82 SER A C 1
ATOM 663 O O . SER A 1 82 ? -17.628 13.771 18.070 1.00 53.31 82 SER A O 1
ATOM 665 N N . ASP A 1 83 ? -17.103 11.766 18.910 1.00 58.69 83 ASP A N 1
ATOM 666 C CA . ASP A 1 83 ? -16.931 12.181 20.312 1.00 58.69 83 ASP A CA 1
ATOM 667 C C . ASP A 1 83 ? -15.535 12.766 20.615 1.00 58.69 83 ASP A C 1
ATOM 669 O O . ASP A 1 83 ? -15.180 12.998 21.769 1.00 58.69 83 ASP A O 1
ATOM 673 N N . GLY A 1 84 ? -14.714 12.993 19.585 1.00 45.94 84 GLY A N 1
ATOM 674 C CA . GLY A 1 84 ? -13.344 13.478 19.735 1.00 45.94 84 GLY A CA 1
ATOM 675 C C . GLY A 1 84 ? -12.352 12.392 20.157 1.00 45.94 84 GLY A C 1
ATOM 676 O O . GLY A 1 84 ? -11.143 12.619 20.043 1.00 45.94 84 GLY A O 1
ATOM 677 N N . SER A 1 85 ? -12.823 11.200 20.543 1.00 45.16 85 SER A N 1
ATOM 678 C CA . SER A 1 85 ? -11.969 10.038 20.732 1.00 45.16 85 SER A CA 1
ATOM 679 C C . SER A 1 85 ? -11.567 9.512 19.359 1.00 45.16 85 SER A C 1
ATOM 681 O O . SER A 1 85 ? -12.379 9.138 18.506 1.00 45.16 85 SER A O 1
ATOM 683 N N . VAL A 1 86 ? -10.264 9.494 19.100 1.00 42.12 86 VAL A N 1
ATOM 684 C CA . VAL A 1 86 ? -9.786 8.709 17.975 1.00 42.12 86 VAL A CA 1
ATOM 685 C C . VAL A 1 86 ? -9.960 7.261 18.411 1.00 42.12 86 VAL A C 1
ATOM 687 O O . VAL A 1 86 ? -9.124 6.723 19.132 1.00 42.12 86 VAL A O 1
ATOM 690 N N . THR A 1 87 ? -11.038 6.603 17.976 1.00 40.94 87 THR A N 1
ATOM 691 C CA . THR A 1 87 ? -10.970 5.152 17.812 1.00 40.94 87 THR A CA 1
ATOM 692 C C . THR A 1 87 ? -10.004 4.926 16.661 1.00 40.94 87 THR A C 1
ATOM 694 O O . THR A 1 87 ? -10.388 4.675 15.525 1.00 40.94 87 THR A O 1
ATOM 697 N N . ILE A 1 88 ? -8.711 5.054 16.957 1.00 42.47 88 ILE A N 1
ATOM 698 C CA . ILE A 1 88 ? -7.708 4.353 16.190 1.00 42.47 88 ILE A CA 1
ATOM 699 C C . ILE A 1 88 ? -8.059 2.905 16.486 1.00 42.47 88 ILE A C 1
ATOM 701 O O . ILE A 1 88 ? -7.657 2.368 17.515 1.00 42.47 88 ILE A O 1
ATOM 705 N N . LEU A 1 89 ? -8.883 2.286 15.637 1.00 44.78 89 LEU A N 1
ATOM 706 C CA . LEU A 1 89 ? -8.861 0.835 15.520 1.00 44.78 89 LEU A CA 1
ATOM 707 C C . LEU A 1 89 ? -7.375 0.513 15.438 1.00 44.78 89 LEU A C 1
ATOM 709 O O . LEU A 1 89 ? -6.762 1.081 14.530 1.00 44.78 89 LEU A O 1
ATOM 713 N N . PRO A 1 90 ? -6.781 -0.210 16.409 1.00 47.84 90 PRO A N 1
ATOM 714 C CA . PRO A 1 90 ? -5.329 -0.271 16.562 1.00 47.84 90 PRO A CA 1
ATOM 715 C C . PRO A 1 90 ? -4.737 -0.458 15.171 1.00 47.84 90 PRO A C 1
ATOM 717 O O . PRO A 1 90 ? -5.146 -1.428 14.551 1.00 47.84 90 PRO A O 1
ATOM 720 N N . ARG A 1 91 ? -3.991 0.542 14.654 1.00 51.88 91 ARG A N 1
ATOM 721 C CA . ARG A 1 91 ? -3.898 0.994 13.232 1.00 51.88 91 ARG A CA 1
ATOM 722 C C . ARG A 1 91 ? -3.855 -0.099 12.139 1.00 51.88 91 ARG A C 1
ATOM 724 O O . ARG A 1 91 ? -2.903 -0.165 11.379 1.00 51.88 91 ARG A O 1
ATOM 731 N N . GLY A 1 92 ? -4.836 -0.986 12.046 1.00 51.84 92 GLY A N 1
ATOM 732 C CA . GLY A 1 92 ? -4.487 -2.340 11.615 1.00 51.84 92 GLY A CA 1
ATOM 733 C C . GLY A 1 92 ? -5.559 -3.389 11.784 1.00 51.84 92 GLY A C 1
ATOM 734 O O . GLY A 1 92 ? -5.846 -4.102 10.843 1.00 51.84 92 GLY A O 1
ATOM 735 N N . VAL A 1 93 ? -6.156 -3.500 12.967 1.00 56.06 93 VAL A N 1
ATOM 736 C CA . VAL A 1 93 ? -6.831 -4.739 13.379 1.00 56.06 93 VAL A CA 1
ATOM 737 C C . VAL A 1 93 ? -8.054 -5.056 12.523 1.00 56.06 93 VAL A C 1
ATOM 739 O O . VAL A 1 93 ? -8.147 -6.165 12.019 1.00 56.06 93 VAL A O 1
ATOM 742 N N . ARG A 1 94 ? -8.951 -4.095 12.253 1.00 60.03 94 ARG A N 1
ATOM 743 C CA . ARG A 1 94 ? -10.119 -4.385 11.397 1.00 60.03 94 ARG A CA 1
ATOM 744 C C . ARG A 1 94 ? -9.749 -4.685 9.950 1.00 60.03 94 ARG A C 1
ATOM 746 O O . ARG A 1 94 ? -10.370 -5.556 9.371 1.00 60.03 94 ARG A O 1
ATOM 753 N N . LEU A 1 95 ? -8.777 -3.973 9.381 1.00 66.31 95 LEU A N 1
ATOM 754 C CA . LEU A 1 95 ? -8.381 -4.150 7.982 1.00 66.31 95 LEU A CA 1
ATOM 755 C C . LEU A 1 95 ? -7.507 -5.405 7.793 1.00 66.31 95 LEU A C 1
ATOM 757 O O . LEU A 1 95 ? -7.641 -6.098 6.795 1.00 66.31 95 LEU A O 1
ATOM 761 N N . ARG A 1 96 ? -6.660 -5.733 8.777 1.00 65.38 96 ARG A N 1
ATOM 762 C CA . ARG A 1 96 ? -5.854 -6.962 8.837 1.00 65.38 96 ARG A CA 1
ATOM 763 C C . ARG A 1 96 ? -6.719 -8.202 9.037 1.00 65.38 96 ARG A C 1
ATOM 765 O O . ARG A 1 96 ? -6.463 -9.215 8.401 1.00 65.38 96 ARG A O 1
ATOM 772 N N . ASP A 1 97 ? -7.714 -8.115 9.918 1.00 69.00 97 ASP A N 1
ATOM 773 C CA . ASP A 1 97 ? -8.573 -9.246 10.281 1.00 69.00 97 ASP A CA 1
ATOM 774 C C . ASP A 1 97 ? -9.856 -9.292 9.419 1.00 69.00 97 ASP A C 1
ATOM 776 O O . ASP A 1 97 ? -10.696 -10.174 9.605 1.00 69.00 97 ASP A O 1
ATOM 780 N N . ALA A 1 98 ? -10.022 -8.355 8.473 1.00 72.50 98 ALA A N 1
ATOM 781 C CA . ALA A 1 98 ? -11.119 -8.370 7.511 1.00 72.50 98 ALA A CA 1
ATOM 782 C C . ALA A 1 98 ? -10.977 -9.578 6.570 1.00 72.50 98 ALA A C 1
ATOM 784 O O . ALA A 1 98 ? -9.900 -9.783 6.008 1.00 72.50 98 ALA A O 1
ATOM 785 N N . PRO A 1 99 ? -12.065 -10.331 6.315 1.00 78.62 99 PRO A N 1
ATOM 786 C CA . PRO A 1 99 ? -12.066 -11.387 5.301 1.00 78.62 99 PRO A CA 1
ATOM 787 C C . PRO A 1 99 ? -11.738 -10.849 3.903 1.00 78.62 99 PRO A C 1
ATOM 789 O O . PRO A 1 99 ? -11.119 -11.543 3.103 1.00 78.62 99 PRO A O 1
ATOM 792 N N . ASP A 1 100 ? -12.145 -9.604 3.636 1.00 83.44 100 ASP A N 1
ATOM 793 C CA . ASP A 1 100 ? -11.813 -8.851 2.433 1.00 83.44 100 ASP A CA 1
ATOM 794 C C . ASP A 1 100 ? -11.288 -7.452 2.811 1.00 83.44 100 ASP A C 1
ATOM 796 O O . ASP A 1 100 ? -12.071 -6.517 3.026 1.00 83.44 100 ASP A O 1
ATOM 800 N N . PRO A 1 101 ? -9.957 -7.293 2.903 1.00 80.88 101 PRO A N 1
ATOM 801 C CA . PRO A 1 101 ? -9.333 -6.012 3.207 1.00 80.88 101 PRO A CA 1
ATOM 802 C C . PRO A 1 101 ? -9.594 -4.940 2.141 1.00 80.88 101 PRO A C 1
ATOM 804 O O . PRO A 1 101 ? -9.656 -3.757 2.462 1.00 80.88 101 PRO A O 1
ATOM 807 N N . VAL A 1 102 ? -9.765 -5.317 0.871 1.00 83.69 102 VAL A N 1
ATOM 808 C CA . VAL A 1 102 ? -9.983 -4.342 -0.209 1.00 83.69 102 VAL A CA 1
ATOM 809 C C . VAL A 1 102 ? -11.360 -3.713 -0.057 1.00 83.69 102 VAL A C 1
ATOM 811 O O . VAL A 1 102 ? -11.482 -2.489 -0.057 1.00 83.69 102 VAL A O 1
ATOM 814 N N . THR A 1 103 ? -12.390 -4.539 0.126 1.00 79.81 103 THR A N 1
ATOM 815 C CA . THR A 1 103 ? -13.755 -4.052 0.359 1.00 79.81 103 THR A CA 1
ATOM 816 C C . THR A 1 103 ? -13.839 -3.244 1.652 1.00 79.81 103 THR A C 1
ATOM 818 O O . THR A 1 103 ? -14.367 -2.135 1.632 1.00 79.81 103 THR A O 1
ATOM 821 N N . ALA A 1 104 ? -13.229 -3.717 2.743 1.00 76.56 104 ALA A N 1
ATOM 822 C CA . ALA A 1 104 ? -13.205 -2.981 4.008 1.00 76.56 104 ALA A CA 1
ATOM 823 C C . ALA A 1 104 ? -12.517 -1.608 3.890 1.00 76.56 104 ALA A C 1
ATOM 825 O O . ALA A 1 104 ? -12.956 -0.646 4.516 1.00 76.56 104 ALA A O 1
ATOM 826 N N . LEU A 1 105 ? -11.445 -1.494 3.096 1.00 78.12 105 LEU A N 1
ATOM 827 C CA . LEU A 1 105 ? -10.799 -0.206 2.838 1.00 78.12 105 LEU A CA 1
ATOM 828 C C . LEU A 1 105 ? -11.679 0.701 1.971 1.00 78.12 105 LEU A C 1
ATOM 830 O O . LEU A 1 105 ? -11.803 1.880 2.279 1.00 78.12 105 LEU A O 1
ATOM 834 N N . ARG A 1 106 ? -12.325 0.163 0.931 1.00 81.25 106 ARG A N 1
ATOM 835 C CA . ARG A 1 106 ? -13.257 0.925 0.082 1.00 81.25 106 ARG A CA 1
ATOM 836 C C . ARG A 1 106 ? -14.455 1.475 0.855 1.00 81.25 106 ARG A C 1
ATOM 838 O O . ARG A 1 106 ? -14.906 2.559 0.534 1.00 81.25 106 ARG A O 1
ATOM 845 N N . GLU A 1 107 ? -14.956 0.763 1.861 1.00 77.81 107 GLU A N 1
ATOM 846 C CA . GLU A 1 107 ? -16.039 1.253 2.730 1.00 77.81 107 GLU A CA 1
ATOM 847 C C . GLU A 1 107 ? -15.605 2.396 3.664 1.00 77.81 107 GLU A C 1
ATOM 849 O O . GLU A 1 107 ? -16.452 3.125 4.181 1.00 77.81 107 GLU A O 1
ATOM 854 N N . LEU A 1 108 ? -14.299 2.532 3.921 1.00 69.69 108 LEU A N 1
ATOM 855 C CA . LEU A 1 108 ? -13.738 3.570 4.788 1.00 69.69 108 LEU A CA 1
ATOM 856 C C . LEU A 1 108 ? -13.363 4.855 4.041 1.00 69.69 108 LEU A C 1
ATOM 858 O O . LEU A 1 108 ? -13.194 5.880 4.700 1.00 69.69 108 LEU A O 1
ATOM 862 N N . LEU A 1 109 ? -13.165 4.797 2.724 1.00 72.38 109 LEU A N 1
ATOM 863 C CA . LEU A 1 109 ? -12.781 5.939 1.886 1.00 72.38 109 LEU A CA 1
ATOM 864 C C . LEU A 1 109 ? -14.019 6.645 1.323 1.00 72.38 109 LEU A C 1
ATOM 866 O O . LEU A 1 109 ? -13.990 7.896 1.290 1.00 72.38 109 LEU A O 1
#

pLDDT: mean 76.68, std 15.52, range [40.94, 94.12]